Protein AF-K1S8T1-F1 (afdb_monomer)

InterPro domains:
  IPR017853 Glycoside hydrolase superfamily [SSF51445] (27-62)
  IPR036962 Glycoside hydrolase, family 3, N-terminal domain superfamily [G3DSA:3.20.20.300] (21-73)

Sequence (73 aa):
MKKLTFISCLLLSGCLAGAMAANKKQPIYKDAKAPIEERVNDLVSRMTLEEKVQQLNQYTLGRNNNENNRGEE

Foldseek 3Di:
DVVVVVVVVVVVVVPPPPPPPPPPPDQPLPPPPDDPVSNVVSVVVPDDPVRVVVVVDDDDDDDPPPPVPPPDD

Secondary structure (DSSP, 8-state):
-HHHHHHHHHHHHGGGTT------PPPGGG-TTS-HHHHHHHHHHHS-HHHHHHHT-----S----GGGS---

Structure (mmCIF, N/CA/C/O backbone):
data_AF-K1S8T1-F1
#
_entry.id   AF-K1S8T1-F1
#
loop_
_atom_site.group_PDB
_atom_site.id
_atom_site.type_symbol
_atom_site.label_atom_id
_atom_site.label_alt_id
_atom_site.label_comp_id
_atom_site.label_asym_id
_atom_site.label_entity_id
_atom_site.label_seq_id
_atom_site.pdbx_PDB_ins_code
_atom_site.Cartn_x
_atom_site.Cartn_y
_atom_site.Cartn_z
_atom_site.occupancy
_atom_site.B_iso_or_equiv
_atom_site.auth_seq_id
_atom_site.auth_comp_id
_atom_site.auth_asym_id
_atom_site.auth_atom_id
_atom_site.pdbx_PDB_model_num
ATOM 1 N N . MET A 1 1 ? -12.783 -15.550 59.769 1.00 52.06 1 MET A N 1
ATOM 2 C CA . MET A 1 1 ? -13.681 -14.912 58.776 1.00 52.06 1 MET A CA 1
ATOM 3 C C . MET A 1 1 ? -13.137 -13.591 58.230 1.00 52.06 1 MET A C 1
ATOM 5 O O . MET A 1 1 ? -13.062 -13.474 57.022 1.00 52.06 1 MET A O 1
ATOM 9 N N . LYS A 1 2 ? -12.644 -12.655 59.062 1.00 48.09 2 LYS A N 1
ATOM 10 C CA . LYS A 1 2 ? -12.089 -11.356 58.607 1.00 48.09 2 LYS A CA 1
ATOM 11 C C . LYS A 1 2 ? -10.900 -11.466 57.628 1.00 48.09 2 LYS A C 1
ATOM 13 O O . LYS A 1 2 ? -10.834 -10.725 56.661 1.00 48.09 2 LYS A O 1
ATOM 18 N N . LYS A 1 3 ? -9.992 -12.436 57.831 1.00 49.53 3 LYS A N 1
ATOM 19 C CA . LYS A 1 3 ? -8.826 -12.672 56.948 1.00 49.53 3 LYS A CA 1
ATOM 20 C C . LYS A 1 3 ? -9.207 -13.157 55.539 1.00 49.53 3 LYS A C 1
ATOM 22 O O . LYS A 1 3 ? -8.495 -12.862 54.590 1.00 49.53 3 LYS A O 1
ATOM 27 N N . LEU A 1 4 ? -10.339 -13.855 55.405 1.00 52.97 4 LEU A N 1
ATOM 28 C CA . LEU A 1 4 ? -10.839 -14.350 54.116 1.00 52.97 4 LEU A CA 1
ATOM 29 C C . LEU A 1 4 ? -11.499 -13.219 53.308 1.00 52.97 4 LEU A C 1
ATOM 31 O O . LEU A 1 4 ? -11.402 -13.183 52.086 1.00 52.97 4 LEU A O 1
ATOM 35 N N . THR A 1 5 ? -12.084 -12.237 54.002 1.00 56.22 5 THR A N 1
ATOM 36 C CA . THR A 1 5 ? -12.633 -11.009 53.409 1.00 56.22 5 THR A CA 1
ATOM 37 C C . THR A 1 5 ? -11.532 -10.092 52.857 1.00 56.22 5 THR A C 1
ATOM 39 O O . THR A 1 5 ? -11.705 -9.512 51.791 1.00 56.22 5 THR A O 1
ATOM 42 N N . PHE A 1 6 ? -10.371 -10.010 53.522 1.00 54.25 6 PHE A N 1
ATOM 43 C CA . PHE A 1 6 ? -9.228 -9.211 53.049 1.00 54.25 6 PHE A CA 1
ATOM 44 C C . PHE A 1 6 ? -8.589 -9.752 51.758 1.00 54.25 6 PHE A C 1
ATOM 46 O O . PHE A 1 6 ? -8.181 -8.964 50.909 1.00 54.25 6 PHE A O 1
ATOM 53 N N . ILE A 1 7 ? -8.541 -11.077 51.576 1.00 59.06 7 ILE A N 1
ATOM 54 C CA . ILE A 1 7 ? -7.996 -11.707 50.357 1.00 59.06 7 ILE A CA 1
ATOM 55 C C . ILE A 1 7 ? -8.934 -11.484 49.159 1.00 59.06 7 ILE A C 1
ATOM 57 O O . ILE A 1 7 ? -8.468 -11.225 48.053 1.00 59.06 7 ILE A O 1
ATOM 61 N N . SER A 1 8 ? -10.250 -11.495 49.391 1.00 56.69 8 SER A N 1
ATOM 62 C CA . SER A 1 8 ? -11.258 -11.190 48.365 1.00 56.69 8 SER A CA 1
ATOM 63 C C . SER A 1 8 ? -11.126 -9.756 47.824 1.00 56.69 8 SER A C 1
ATOM 65 O O . SER A 1 8 ? -11.110 -9.550 46.612 1.00 56.69 8 SER A O 1
ATOM 67 N N . CYS A 1 9 ? -10.911 -8.763 48.699 1.00 56.06 9 CYS A N 1
ATOM 68 C CA . CYS A 1 9 ? -10.686 -7.374 48.272 1.00 56.06 9 CYS A CA 1
ATOM 69 C C . CYS A 1 9 ? -9.373 -7.178 47.495 1.00 56.06 9 CYS A C 1
ATOM 71 O O . CYS A 1 9 ? -9.317 -6.344 46.592 1.00 56.06 9 CYS A O 1
ATOM 73 N N . LEU A 1 10 ? -8.322 -7.939 47.819 1.00 56.22 10 LEU A N 1
ATOM 74 C CA . LEU A 1 10 ? -7.031 -7.829 47.134 1.00 56.22 10 LEU A CA 1
ATOM 75 C C . LEU A 1 10 ? -7.068 -8.451 45.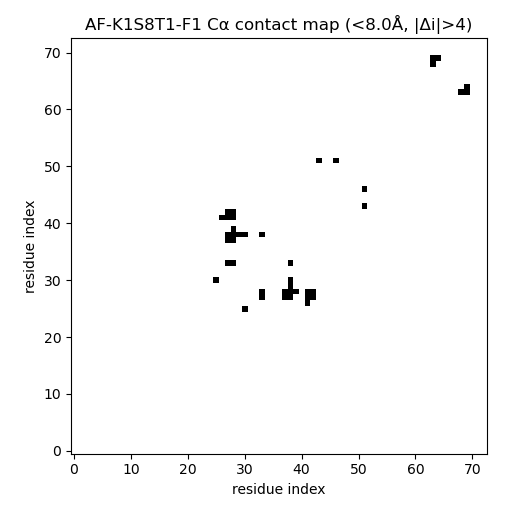726 1.00 56.22 10 LEU A C 1
ATOM 77 O O . LEU A 1 10 ? -6.440 -7.927 44.809 1.00 56.22 10 LEU A O 1
ATOM 81 N N . LEU A 1 11 ? -7.859 -9.512 45.534 1.00 56.78 11 LEU A N 1
ATOM 82 C CA . LEU A 1 11 ? -8.073 -10.143 44.228 1.00 56.78 11 LEU A CA 1
ATOM 83 C C . LEU A 1 11 ? -8.979 -9.310 43.306 1.00 56.78 11 LEU A C 1
ATOM 85 O O . LEU A 1 11 ? -8.721 -9.255 42.107 1.00 56.78 11 LEU A O 1
ATOM 89 N N . LEU A 1 12 ? -9.977 -8.596 43.846 1.00 54.94 12 LEU A N 1
ATOM 90 C CA . LEU A 1 12 ? -10.815 -7.686 43.050 1.00 54.94 12 LEU A CA 1
ATOM 91 C C . LEU A 1 12 ? -10.054 -6.447 42.542 1.00 54.94 12 LEU A C 1
ATOM 93 O O . LEU A 1 12 ? -10.378 -5.927 41.476 1.00 54.94 12 LEU A O 1
ATOM 97 N N . SER A 1 13 ? -9.033 -5.983 43.269 1.00 56.31 13 SER A N 1
ATOM 98 C CA . SER A 1 13 ? -8.246 -4.799 42.883 1.00 56.31 13 SER A CA 1
ATOM 99 C C . SER A 1 13 ? -7.244 -5.079 41.746 1.00 56.31 13 SER A C 1
ATOM 101 O O . SER A 1 13 ? -6.870 -4.177 40.999 1.00 56.31 13 SER A O 1
ATOM 103 N N . GLY A 1 14 ? -6.839 -6.342 41.556 1.00 55.62 14 GLY A N 1
ATOM 104 C CA . GLY A 1 14 ? -5.907 -6.748 40.494 1.00 55.62 14 GLY A CA 1
ATOM 105 C C . GLY A 1 14 ? -6.518 -6.809 39.087 1.00 55.62 14 GLY A C 1
ATOM 106 O O . GLY A 1 14 ? -5.784 -6.801 38.101 1.00 55.62 14 GLY A O 1
ATOM 107 N N . CYS A 1 15 ? -7.850 -6.835 38.963 1.00 55.03 15 CYS A N 1
ATOM 108 C CA . CYS A 1 15 ? -8.532 -6.987 37.673 1.00 55.03 15 CYS A CA 1
ATOM 109 C C . CYS A 1 15 ? -8.622 -5.695 36.840 1.00 55.03 15 CYS A C 1
ATOM 111 O O . CYS A 1 15 ? -8.912 -5.772 35.648 1.00 55.03 15 CYS A O 1
ATOM 113 N N . LEU A 1 16 ? -8.363 -4.516 37.417 1.00 53.16 16 LEU A N 1
ATOM 114 C CA . LEU A 1 16 ? -8.527 -3.236 36.709 1.00 53.16 16 LEU A CA 1
ATOM 115 C C . LEU A 1 16 ? -7.266 -2.732 35.984 1.00 53.16 16 LEU A C 1
ATOM 117 O O . LEU A 1 16 ? -7.355 -1.791 35.200 1.00 53.16 16 LEU A O 1
ATOM 121 N N . ALA A 1 17 ? -6.102 -3.355 36.192 1.00 56.44 17 ALA A N 1
ATOM 122 C CA . ALA A 1 17 ? -4.837 -2.891 35.608 1.00 56.44 17 ALA A CA 1
ATOM 123 C C . ALA A 1 17 ? -4.581 -3.375 34.160 1.00 56.44 17 ALA A C 1
ATOM 125 O O . ALA A 1 17 ? -3.615 -2.947 33.535 1.00 56.44 17 ALA A O 1
ATOM 126 N N . GLY A 1 18 ? -5.424 -4.260 33.611 1.00 57.44 18 GLY A N 1
ATOM 127 C CA . GLY A 1 18 ? -5.174 -4.935 32.328 1.00 57.44 18 GLY A CA 1
ATOM 128 C C . GLY A 1 18 ? -5.813 -4.316 31.076 1.00 57.44 18 GLY A C 1
ATOM 129 O O . GLY A 1 18 ? -5.598 -4.833 29.984 1.00 57.44 18 GLY A O 1
ATOM 130 N N . ALA A 1 19 ? -6.610 -3.248 31.190 1.00 58.31 19 ALA A N 1
ATOM 131 C CA . ALA A 1 19 ? -7.534 -2.837 30.119 1.00 58.31 19 ALA A CA 1
ATOM 132 C C . ALA A 1 19 ? -7.209 -1.498 29.427 1.00 58.31 19 ALA A C 1
ATOM 134 O O . ALA A 1 19 ? -8.102 -0.873 28.863 1.00 58.31 19 ALA A O 1
ATOM 135 N N . MET A 1 20 ? -5.951 -1.049 29.434 1.00 60.28 20 MET A N 1
ATOM 136 C CA . MET A 1 20 ? -5.537 0.176 28.725 1.00 60.28 20 MET A CA 1
ATOM 137 C C . MET A 1 20 ? -4.567 -0.130 27.579 1.00 60.28 20 MET A C 1
ATOM 139 O O . MET A 1 20 ? -3.555 0.543 27.399 1.00 60.28 20 MET A O 1
ATOM 143 N N . ALA A 1 21 ? -4.864 -1.149 26.770 1.00 64.56 21 ALA A N 1
ATOM 144 C CA . ALA A 1 21 ? -4.283 -1.217 25.436 1.00 64.56 21 ALA A CA 1
ATOM 145 C C . ALA A 1 21 ? -4.975 -0.137 24.597 1.00 64.56 21 ALA A C 1
ATOM 147 O O . ALA A 1 21 ? -6.123 -0.304 24.187 1.00 64.56 21 ALA A O 1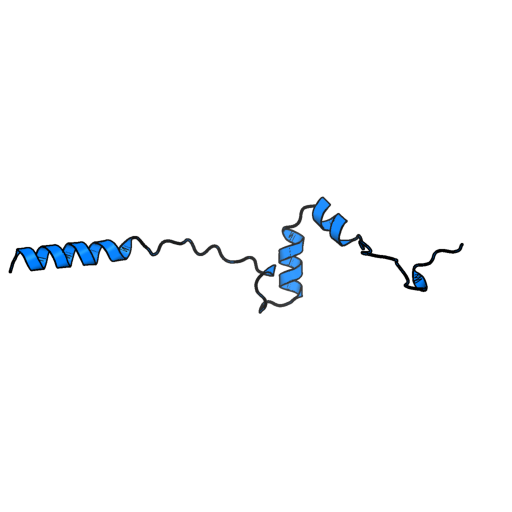
ATOM 148 N N . ALA A 1 22 ? -4.307 1.002 24.399 1.00 63.31 22 ALA A N 1
ATOM 149 C CA . ALA A 1 22 ? -4.791 2.051 23.514 1.00 63.31 22 ALA A CA 1
ATOM 150 C C . ALA A 1 22 ? -5.139 1.419 22.161 1.00 63.31 22 ALA A C 1
ATOM 152 O O . ALA A 1 22 ? -4.256 0.926 21.455 1.00 63.31 22 ALA A O 1
ATOM 153 N N . ASN A 1 23 ? -6.430 1.399 21.823 1.00 62.22 23 ASN A N 1
ATOM 154 C CA . ASN A 1 23 ? -6.914 0.900 20.547 1.00 62.22 23 ASN A CA 1
ATOM 155 C C . ASN A 1 23 ? -6.438 1.872 19.461 1.00 62.22 23 ASN A C 1
ATOM 157 O O . ASN A 1 23 ? -7.152 2.802 19.085 1.00 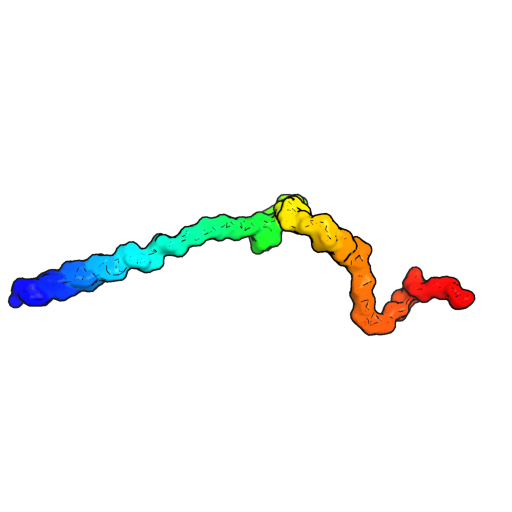62.22 23 ASN A O 1
ATOM 161 N N . LYS A 1 24 ? -5.185 1.727 19.009 1.00 70.56 24 LYS A N 1
ATOM 162 C CA . LYS A 1 24 ? -4.696 2.439 17.832 1.00 70.56 24 LYS A CA 1
ATOM 163 C C . LYS A 1 24 ? -5.594 2.006 16.688 1.00 70.56 24 LYS A C 1
ATOM 165 O O . LYS A 1 24 ? -5.505 0.867 16.230 1.00 70.56 24 LYS A O 1
ATOM 170 N N . LYS A 1 25 ? -6.474 2.919 16.267 1.00 80.94 25 LYS A N 1
ATOM 171 C CA . LYS A 1 25 ? -7.346 2.732 15.112 1.00 80.94 25 LYS A CA 1
ATOM 172 C C . LYS A 1 25 ? -6.467 2.245 13.960 1.00 80.94 25 LYS A C 1
ATOM 174 O O . LYS A 1 25 ? -5.497 2.916 13.602 1.00 80.94 25 LYS A O 1
ATOM 179 N N . GLN A 1 26 ? -6.747 1.040 13.467 1.00 89.88 26 GLN A N 1
ATOM 180 C CA . GLN A 1 26 ? -5.984 0.467 12.363 1.00 89.88 26 GLN A CA 1
ATOM 181 C C . GLN A 1 26 ? -6.091 1.406 11.149 1.00 89.88 26 GLN A C 1
ATOM 183 O O . GLN A 1 26 ? -7.157 1.992 10.940 1.00 89.88 26 GLN A O 1
ATOM 188 N N . PRO A 1 27 ? -5.011 1.585 10.367 1.00 95.62 27 PRO A N 1
ATOM 189 C CA . PRO A 1 27 ? -5.082 2.310 9.102 1.00 95.62 27 PRO A CA 1
ATOM 190 C C . PRO A 1 27 ? -6.159 1.717 8.186 1.00 95.62 27 PRO A C 1
ATOM 192 O O . PRO A 1 27 ? -6.324 0.496 8.153 1.00 95.62 27 PRO A O 1
ATOM 195 N N . ILE A 1 28 ? -6.854 2.562 7.421 1.00 97.69 28 ILE A N 1
ATOM 196 C CA . ILE A 1 28 ? -7.951 2.142 6.535 1.00 97.69 28 ILE A CA 1
ATOM 197 C C . ILE A 1 28 ? -7.434 1.164 5.479 1.00 97.69 28 ILE A C 1
ATOM 199 O O . ILE A 1 28 ? -8.098 0.172 5.200 1.00 97.69 28 ILE A O 1
ATOM 203 N N . TYR A 1 29 ? -6.215 1.354 4.958 1.00 98.06 29 TYR A N 1
ATOM 204 C CA . TYR A 1 29 ? -5.655 0.448 3.949 1.00 98.06 29 TYR A CA 1
ATOM 205 C C . TYR A 1 29 ? -5.535 -1.018 4.419 1.00 98.06 29 TYR A C 1
ATOM 207 O O . TYR A 1 29 ? -5.530 -1.930 3.582 1.00 98.06 29 TYR A O 1
ATOM 215 N N . LYS A 1 30 ? -5.473 -1.252 5.744 1.00 96.81 30 LYS A N 1
ATOM 216 C CA . LYS A 1 30 ? -5.446 -2.587 6.369 1.00 96.81 30 LYS A CA 1
ATOM 217 C C . LYS A 1 30 ? -6.832 -3.181 6.624 1.00 96.81 30 LYS A C 1
ATOM 219 O O . LYS A 1 30 ? -6.920 -4.371 6.920 1.00 96.81 30 LYS A O 1
ATOM 224 N N . ASP A 1 31 ? -7.898 -2.394 6.524 1.00 97.06 31 ASP A N 1
ATOM 225 C CA . ASP A 1 31 ? -9.260 -2.901 6.647 1.00 97.06 31 ASP A CA 1
ATOM 226 C C . ASP A 1 31 ? -9.700 -3.546 5.328 1.00 97.06 31 ASP A C 1
ATOM 228 O O . ASP A 1 31 ? -9.963 -2.872 4.335 1.00 97.06 31 ASP A O 1
ATOM 232 N N . ALA A 1 32 ? -9.797 -4.876 5.317 1.00 96.50 32 ALA A N 1
ATOM 233 C CA . ALA A 1 32 ? -10.231 -5.631 4.145 1.00 96.50 32 ALA A CA 1
ATOM 234 C C . ALA A 1 32 ? -11.702 -5.379 3.758 1.00 96.50 32 ALA A C 1
ATOM 236 O O . ALA A 1 32 ? -12.096 -5.747 2.653 1.00 96.50 32 ALA A O 1
ATOM 237 N N . LYS A 1 33 ? -12.510 -4.778 4.645 1.00 97.25 33 LYS A N 1
ATOM 238 C CA . LYS A 1 33 ? -13.926 -4.463 4.396 1.00 97.25 33 LYS A CA 1
ATOM 239 C C . LYS A 1 33 ? -14.142 -3.068 3.802 1.00 97.25 33 LYS A C 1
ATOM 241 O O . LYS A 1 33 ? -15.240 -2.799 3.322 1.00 97.25 33 LYS A O 1
ATOM 246 N N . ALA A 1 34 ? -13.139 -2.190 3.846 1.00 97.75 34 ALA A N 1
ATOM 247 C CA . ALA A 1 34 ? -13.245 -0.840 3.302 1.00 97.75 34 ALA A CA 1
ATOM 248 C C . ALA A 1 34 ? -13.238 -0.846 1.754 1.00 97.75 34 ALA A C 1
ATOM 250 O O . ALA A 1 34 ? -12.595 -1.718 1.152 1.00 97.75 34 ALA A O 1
ATOM 251 N N . PRO A 1 35 ? -13.907 0.121 1.090 1.00 98.50 35 PRO A N 1
ATOM 252 C CA . PRO A 1 35 ? -13.846 0.278 -0.362 1.00 98.50 35 PRO A CA 1
ATOM 253 C C . PRO A 1 35 ? -12.406 0.394 -0.874 1.00 98.50 35 PRO A C 1
ATOM 255 O O . PRO A 1 35 ? -11.551 1.000 -0.229 1.00 98.50 35 PRO A O 1
ATOM 258 N N . ILE A 1 36 ? -12.132 -0.163 -2.057 1.00 98.25 36 ILE A N 1
ATOM 259 C CA . ILE A 1 36 ? -10.774 -0.189 -2.625 1.00 98.25 36 ILE A CA 1
ATOM 260 C C . ILE A 1 36 ? -10.191 1.220 -2.767 1.00 98.25 36 ILE A C 1
ATOM 262 O O . ILE A 1 36 ? -9.069 1.443 -2.322 1.00 98.25 36 ILE A O 1
ATOM 266 N N . GLU A 1 37 ? -10.958 2.174 -3.294 1.00 98.69 37 GLU A N 1
ATOM 267 C CA . GLU A 1 37 ? -10.501 3.560 -3.462 1.00 98.69 37 GLU A CA 1
ATOM 268 C C . GLU A 1 37 ? -10.101 4.211 -2.133 1.00 98.69 37 GLU A C 1
ATOM 270 O O . GLU A 1 37 ? -9.086 4.900 -2.046 1.00 98.69 37 GLU A O 1
ATOM 275 N N . GLU A 1 38 ? -10.844 3.952 -1.057 1.00 98.50 38 GLU A N 1
ATOM 276 C CA . GLU A 1 38 ? -10.501 4.469 0.271 1.00 98.50 38 GLU A CA 1
ATOM 277 C C . GLU A 1 38 ? -9.204 3.847 0.798 1.00 98.50 38 GLU A C 1
ATOM 279 O O . GLU A 1 38 ? -8.359 4.546 1.362 1.00 98.50 38 GLU A O 1
ATOM 284 N N . ARG A 1 39 ? -9.003 2.545 0.566 1.00 98.62 39 ARG A N 1
ATOM 285 C CA . ARG A 1 39 ? -7.774 1.840 0.950 1.00 98.62 39 ARG A CA 1
ATOM 286 C C . ARG A 1 39 ? -6.561 2.340 0.167 1.00 98.62 39 ARG A C 1
ATOM 288 O O . ARG A 1 39 ? -5.499 2.521 0.761 1.00 98.62 39 ARG A O 1
ATOM 295 N N . VAL A 1 40 ? -6.712 2.573 -1.138 1.00 98.44 40 VAL A N 1
ATOM 296 C CA . VAL A 1 40 ? -5.654 3.110 -2.007 1.00 98.44 40 VAL A CA 1
ATOM 297 C C . VAL A 1 40 ? -5.289 4.528 -1.580 1.00 98.44 40 VAL A C 1
ATOM 299 O O . VAL A 1 40 ? -4.113 4.804 -1.350 1.00 98.44 40 VAL A O 1
ATOM 302 N N . ASN A 1 41 ? -6.278 5.405 -1.393 1.00 98.62 41 ASN A N 1
ATOM 303 C CA . ASN A 1 41 ? -6.040 6.785 -0.973 1.00 98.62 41 ASN A CA 1
ATOM 304 C C . ASN A 1 41 ? -5.357 6.863 0.403 1.00 98.62 41 ASN A C 1
ATOM 306 O O . ASN A 1 41 ? -4.390 7.611 0.575 1.00 98.62 41 ASN A O 1
ATOM 310 N N . ASP A 1 42 ? -5.795 6.055 1.375 1.00 98.50 42 ASP A N 1
ATOM 311 C CA . ASP A 1 42 ? -5.149 5.990 2.691 1.00 98.50 42 ASP A CA 1
ATOM 312 C C . ASP A 1 42 ? -3.709 5.465 2.592 1.00 98.50 42 ASP A C 1
ATOM 314 O O . ASP A 1 42 ? -2.821 6.041 3.216 1.00 98.50 42 ASP A O 1
ATOM 318 N N . LEU A 1 43 ? -3.435 4.434 1.782 1.00 98.31 43 LEU A N 1
ATOM 319 C CA . LEU A 1 43 ? -2.077 3.909 1.610 1.00 98.31 43 LEU A CA 1
ATOM 320 C C . LEU A 1 43 ? -1.154 4.926 0.928 1.00 98.31 43 LEU A C 1
ATOM 322 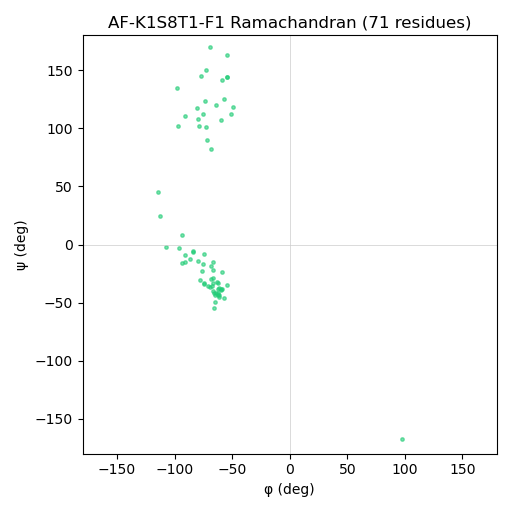O O . LEU A 1 43 ? -0.115 5.278 1.482 1.00 98.31 43 LEU A O 1
ATOM 326 N N . VAL A 1 44 ? -1.541 5.438 -0.242 1.00 98.31 44 VAL A N 1
ATOM 327 C CA . VAL A 1 44 ? -0.712 6.351 -1.045 1.00 98.31 44 VAL A CA 1
ATOM 328 C C . VAL A 1 44 ? -0.432 7.660 -0.300 1.00 98.31 44 VAL A C 1
ATOM 330 O O . VAL A 1 44 ? 0.657 8.222 -0.434 1.00 98.31 44 VAL A O 1
ATOM 333 N N . SER A 1 45 ? -1.367 8.148 0.525 1.00 98.25 45 SER A N 1
ATOM 334 C CA . SER A 1 45 ? -1.142 9.350 1.346 1.00 98.25 45 SER A CA 1
ATOM 335 C C . SER A 1 45 ? -0.073 9.163 2.430 1.00 98.25 45 SER A C 1
ATOM 337 O O . SER A 1 45 ? 0.520 10.144 2.874 1.00 98.25 45 SER A O 1
ATOM 339 N N . ARG A 1 46 ? 0.203 7.917 2.836 1.00 98.12 46 ARG A N 1
ATOM 340 C CA . ARG A 1 46 ? 1.181 7.568 3.879 1.00 98.12 46 ARG A CA 1
ATOM 341 C C . ARG A 1 46 ? 2.569 7.243 3.336 1.00 98.12 46 ARG A C 1
ATOM 343 O O . ARG A 1 46 ? 3.506 7.202 4.127 1.00 98.12 46 ARG A O 1
ATOM 350 N N . MET A 1 47 ? 2.688 6.991 2.035 1.00 98.50 47 MET A N 1
ATOM 351 C CA . MET A 1 47 ? 3.954 6.616 1.408 1.00 98.50 47 MET A CA 1
ATOM 352 C C . MET A 1 47 ? 4.873 7.822 1.220 1.00 98.50 47 MET A C 1
ATOM 354 O O . MET A 1 47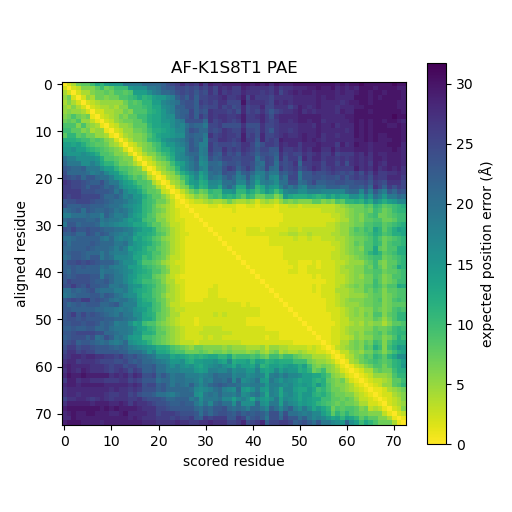 ? 4.414 8.916 0.863 1.00 98.50 47 MET A O 1
ATOM 358 N N . THR A 1 48 ? 6.176 7.601 1.362 1.00 98.56 48 THR A N 1
ATOM 359 C CA . THR A 1 48 ? 7.186 8.568 0.924 1.00 98.56 48 THR A CA 1
ATOM 360 C C . THR A 1 48 ? 7.236 8.651 -0.604 1.00 98.56 48 THR A C 1
ATOM 362 O O . THR A 1 48 ? 6.619 7.857 -1.323 1.00 98.56 48 THR A O 1
ATOM 365 N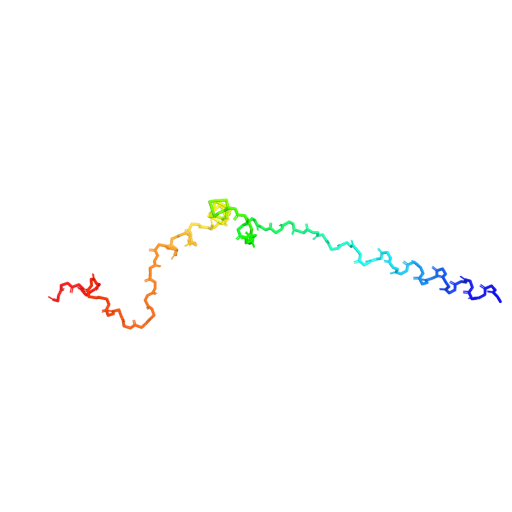 N . LEU A 1 49 ? 7.960 9.640 -1.132 1.00 98.12 49 LEU A N 1
ATOM 366 C CA . LEU A 1 49 ? 8.159 9.751 -2.575 1.00 98.12 49 LEU A CA 1
ATOM 367 C C . LEU A 1 49 ? 8.917 8.531 -3.120 1.00 98.12 49 LEU A C 1
ATOM 369 O O . LEU A 1 49 ? 8.540 7.986 -4.153 1.00 98.12 49 LEU A O 1
ATOM 373 N N . GLU A 1 50 ? 9.941 8.076 -2.404 1.00 97.94 50 GLU A N 1
ATOM 374 C CA . GLU A 1 50 ? 10.769 6.927 -2.768 1.00 97.94 50 GLU A CA 1
ATOM 375 C C . GLU A 1 50 ? 9.934 5.645 -2.846 1.00 97.94 50 GLU A C 1
ATOM 377 O O . GLU A 1 50 ? 10.019 4.909 -3.829 1.00 97.94 50 GLU A O 1
ATOM 382 N N . GLU A 1 51 ? 9.068 5.405 -1.858 1.00 97.75 51 GLU A N 1
ATOM 383 C CA . GLU A 1 51 ? 8.165 4.250 -1.852 1.00 97.75 51 GLU A CA 1
ATOM 384 C C . GLU A 1 51 ? 7.183 4.296 -3.034 1.00 97.75 51 GLU A C 1
ATOM 386 O O . GLU A 1 51 ? 6.906 3.266 -3.650 1.00 97.75 51 GLU A O 1
ATOM 391 N N . LYS A 1 52 ? 6.677 5.485 -3.396 1.00 96.94 52 LYS A N 1
ATOM 392 C CA . LYS A 1 52 ? 5.806 5.660 -4.575 1.00 96.94 52 LYS A CA 1
ATOM 393 C C . LYS A 1 52 ? 6.547 5.357 -5.871 1.00 96.94 52 LYS A C 1
ATOM 395 O O . LYS A 1 52 ? 6.011 4.652 -6.719 1.00 96.94 52 LYS A O 1
ATOM 400 N N . VAL A 1 53 ? 7.783 5.839 -6.010 1.00 96.38 53 VAL A N 1
ATOM 401 C CA . VAL A 1 53 ? 8.633 5.553 -7.176 1.00 96.38 53 VAL A CA 1
ATOM 402 C C . VAL A 1 53 ? 8.878 4.048 -7.312 1.00 96.38 53 VAL A C 1
ATOM 404 O O . VAL A 1 53 ? 8.840 3.522 -8.421 1.00 96.38 53 VAL A O 1
ATOM 407 N N . GLN A 1 54 ? 9.055 3.324 -6.204 1.00 94.31 54 GLN A N 1
ATOM 408 C CA . GLN A 1 54 ? 9.241 1.871 -6.240 1.00 94.31 54 GLN A CA 1
ATOM 409 C C . GLN A 1 54 ? 8.027 1.106 -6.787 1.00 94.31 54 GLN A C 1
ATOM 411 O O . GLN A 1 54 ? 8.225 0.090 -7.448 1.00 94.31 54 GLN A O 1
ATOM 416 N N . GLN A 1 55 ? 6.796 1.585 -6.573 1.00 95.31 55 GLN A N 1
ATOM 417 C CA . GLN A 1 55 ? 5.586 0.940 -7.115 1.00 95.31 55 GLN A CA 1
ATOM 418 C C . GLN A 1 55 ? 5.472 1.040 -8.642 1.00 95.31 55 GLN A C 1
ATOM 420 O O . GLN A 1 55 ? 4.729 0.275 -9.249 1.00 95.31 55 GLN A O 1
ATOM 425 N N . LEU A 1 56 ? 6.199 1.971 -9.267 1.00 94.38 56 LEU A N 1
ATOM 426 C CA . LEU A 1 56 ? 6.210 2.151 -10.721 1.00 94.38 56 LEU A CA 1
ATOM 427 C C . LEU A 1 56 ? 7.198 1.211 -11.424 1.00 94.38 56 LEU A C 1
ATOM 429 O O . LEU A 1 56 ? 7.244 1.173 -12.652 1.00 94.38 56 LEU A O 1
ATOM 433 N N . ASN A 1 57 ? 7.983 0.448 -10.661 1.00 86.50 57 ASN A N 1
ATOM 434 C CA . ASN A 1 57 ? 8.930 -0.515 -11.199 1.00 86.50 57 ASN A CA 1
ATOM 435 C C . ASN A 1 57 ? 8.335 -1.924 -11.185 1.00 86.50 57 ASN A C 1
ATOM 437 O O . ASN A 1 57 ? 7.835 -2.394 -10.165 1.00 86.50 57 ASN A O 1
ATOM 441 N N . GLN A 1 58 ? 8.487 -2.649 -12.292 1.00 80.19 58 GLN A N 1
ATOM 442 C CA . GLN A 1 58 ? 8.213 -4.081 -12.333 1.00 80.19 58 GLN A CA 1
ATOM 443 C C . GLN A 1 58 ? 9.521 -4.850 -12.153 1.00 80.19 58 GLN A C 1
ATOM 445 O O . GLN A 1 58 ? 10.314 -4.992 -13.085 1.00 80.19 58 GLN A O 1
ATOM 450 N N . TYR A 1 59 ? 9.755 -5.363 -10.946 1.00 73.69 59 TYR A N 1
ATOM 451 C CA . TYR A 1 59 ? 10.898 -6.237 -10.718 1.00 73.69 59 TYR A CA 1
ATOM 452 C C . TYR A 1 59 ? 10.594 -7.616 -11.302 1.00 73.69 5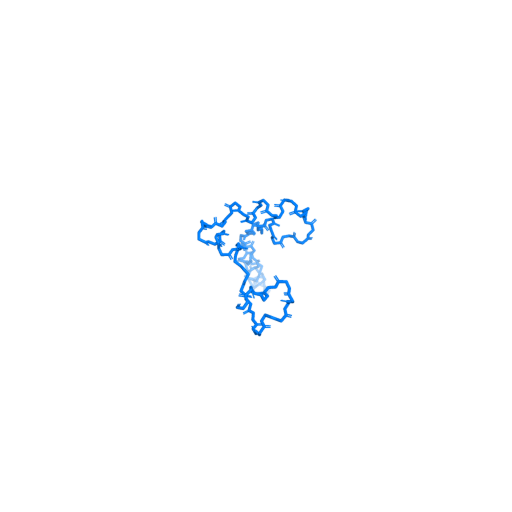9 TYR A C 1
ATOM 454 O O . TYR A 1 59 ? 9.708 -8.324 -10.822 1.00 73.69 59 TYR A O 1
ATOM 462 N N . THR A 1 60 ? 11.306 -8.000 -12.361 1.00 71.31 60 THR A N 1
ATOM 463 C CA . THR A 1 60 ? 11.126 -9.338 -12.930 1.00 71.31 60 THR A CA 1
ATOM 464 C C . THR A 1 60 ? 11.920 -10.329 -12.091 1.00 71.31 60 THR A C 1
ATOM 466 O O . THR A 1 60 ? 13.143 -10.238 -12.013 1.00 71.31 60 THR A O 1
ATOM 469 N N . LEU A 1 61 ? 11.238 -11.281 -11.457 1.00 71.00 61 LEU A N 1
ATOM 470 C CA . LEU A 1 61 ? 11.903 -12.411 -10.818 1.00 71.00 61 LEU A CA 1
ATOM 471 C C . LEU A 1 61 ? 12.004 -13.557 -11.834 1.00 71.00 61 LEU A C 1
ATOM 473 O O . LEU A 1 61 ? 10.996 -14.156 -12.199 1.00 71.00 61 LEU A O 1
ATOM 477 N N . GLY A 1 62 ? 13.219 -13.856 -12.296 1.00 75.38 62 GLY A N 1
ATOM 478 C CA . GLY A 1 62 ? 13.473 -14.881 -13.315 1.00 75.38 62 GLY A CA 1
ATOM 479 C C . GLY A 1 62 ? 13.618 -14.315 -14.733 1.00 75.38 62 GLY A C 1
ATOM 480 O O . GLY A 1 62 ? 13.796 -13.114 -14.925 1.00 75.38 62 GLY A O 1
ATOM 481 N N . ARG A 1 63 ? 13.596 -15.193 -15.746 1.00 74.19 63 ARG A N 1
ATOM 482 C CA . ARG A 1 63 ? 13.689 -14.768 -17.152 1.00 74.19 63 ARG A CA 1
ATOM 483 C C . ARG A 1 63 ? 12.368 -14.136 -17.587 1.00 74.19 63 ARG A C 1
ATOM 485 O O . ARG A 1 63 ? 11.334 -14.793 -17.517 1.00 74.19 63 ARG A O 1
ATOM 492 N N . ASN A 1 64 ? 12.420 -12.897 -18.075 1.00 72.62 64 ASN A N 1
ATOM 493 C CA . ASN A 1 64 ? 11.281 -12.236 -18.708 1.00 72.62 64 ASN A CA 1
ATOM 494 C C . ASN A 1 64 ? 11.035 -12.872 -20.086 1.00 72.62 64 ASN A C 1
ATOM 496 O O . ASN A 1 64 ? 11.640 -12.477 -21.076 1.00 72.62 64 ASN A O 1
ATOM 500 N N . ASN A 1 65 ? 10.211 -13.916 -20.129 1.00 75.06 65 ASN A N 1
ATOM 501 C CA . ASN A 1 65 ? 9.862 -14.642 -21.351 1.00 75.06 65 ASN A CA 1
ATOM 502 C C . ASN A 1 65 ? 8.572 -14.127 -22.007 1.00 75.06 65 ASN A C 1
ATOM 504 O O . ASN A 1 65 ? 8.084 -14.758 -22.941 1.00 75.06 65 ASN A O 1
ATOM 508 N N . ASN A 1 66 ? 8.013 -13.013 -21.524 1.00 76.50 66 ASN A N 1
ATOM 509 C CA . ASN A 1 66 ? 6.904 -12.355 -22.200 1.00 76.50 66 ASN A CA 1
ATOM 510 C C . ASN A 1 66 ? 7.403 -11.864 -23.563 1.00 76.50 66 ASN A C 1
ATOM 512 O O . ASN A 1 66 ? 8.332 -11.058 -23.626 1.00 76.50 66 ASN A O 1
ATOM 516 N N . GLU A 1 67 ? 6.786 -12.357 -24.635 1.00 79.19 67 GLU A N 1
ATOM 517 C CA . GLU A 1 67 ? 7.148 -12.024 -26.015 1.00 79.19 67 GLU A CA 1
ATOM 518 C C . GLU A 1 67 ? 7.155 -10.510 -26.251 1.00 79.19 67 GLU A C 1
ATOM 520 O O . GLU A 1 67 ? 8.059 -10.004 -26.907 1.00 79.19 67 GLU A O 1
ATOM 525 N N . ASN A 1 68 ? 6.247 -9.774 -25.603 1.00 75.50 68 ASN A N 1
ATOM 526 C CA . ASN A 1 68 ? 6.135 -8.318 -25.720 1.00 75.50 68 ASN A CA 1
ATOM 527 C C . ASN A 1 68 ? 7.234 -7.540 -24.965 1.00 75.50 68 ASN A C 1
ATOM 529 O O . ASN A 1 68 ? 7.310 -6.323 -25.097 1.00 75.50 68 ASN A O 1
ATOM 533 N N . ASN A 1 69 ? 8.058 -8.214 -24.153 1.00 7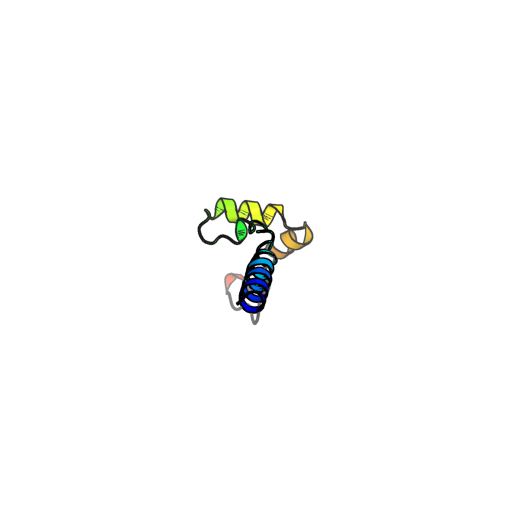6.44 69 ASN A N 1
ATOM 534 C CA . ASN A 1 69 ? 9.153 -7.611 -23.381 1.00 76.44 69 ASN A CA 1
ATOM 535 C C . ASN A 1 69 ? 10.546 -7.954 -23.939 1.00 76.44 69 ASN A C 1
ATOM 537 O O . ASN A 1 69 ? 11.556 -7.515 -23.383 1.00 76.44 69 ASN A O 1
ATOM 541 N N . ARG A 1 70 ? 10.623 -8.765 -24.999 1.00 68.25 70 ARG A N 1
ATOM 542 C CA . ARG A 1 70 ? 11.863 -9.003 -25.740 1.00 68.25 70 ARG A CA 1
ATOM 543 C C . ARG A 1 70 ? 12.053 -7.784 -26.643 1.00 68.25 70 ARG A C 1
ATOM 545 O O . ARG A 1 70 ? 11.329 -7.646 -27.619 1.00 68.25 70 ARG A O 1
ATOM 552 N N . GLY A 1 71 ? 12.931 -6.853 -26.264 1.00 69.25 71 GLY A N 1
ATOM 553 C CA . GLY A 1 71 ? 13.281 -5.722 -27.137 1.00 69.25 71 GLY A CA 1
ATOM 554 C C . GLY A 1 71 ? 13.754 -6.204 -28.515 1.00 69.25 71 GLY A C 1
ATOM 555 O O . GLY A 1 71 ? 14.081 -7.381 -28.668 1.00 69.25 71 GLY A O 1
ATOM 556 N N . GLU A 1 72 ? 13.776 -5.315 -29.511 1.00 72.62 72 GLU A N 1
ATOM 557 C CA .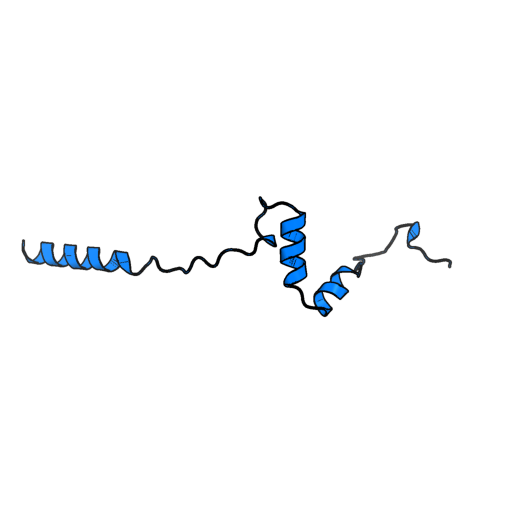 GLU A 1 72 ? 14.376 -5.633 -30.815 1.00 72.62 72 GLU A CA 1
ATOM 558 C C . GLU A 1 72 ? 15.847 -6.042 -30.600 1.00 72.62 72 GLU A C 1
ATOM 560 O O . GLU A 1 72 ? 16.581 -5.334 -29.905 1.00 72.62 72 GLU A O 1
ATOM 565 N N . GLU A 1 73 ? 16.225 -7.227 -31.098 1.00 65.88 73 GLU A N 1
ATOM 566 C CA . GLU A 1 73 ? 17.585 -7.785 -30.981 1.00 65.88 73 GLU A CA 1
ATOM 567 C C . GLU A 1 73 ? 18.616 -6.982 -31.788 1.00 65.88 73 GLU A C 1
ATOM 569 O O . GLU A 1 73 ? 18.296 -6.565 -32.926 1.00 65.88 73 GLU A O 1
#

Radius of gyration: 27.68 Å; Cα contacts (8 Å, |Δi|>4): 21; chains: 1; bounding box: 32×25×90 Å

Nearest PDB structures (foldseek):
  5uyk-assembly1_N  TM=3.583E-01  e=3.076E+00  Escherichia coli K-12

Mean predicted aligned error: 14.0 Å

pLDDT: mean 78.45, std 17.92, range [48.09, 98.69]

Organism: NCBI:txid408170

Solvent-accessible surface area (backbone atoms only — not comparable to full-atom values): 4922 Å² total; per-residue (Å²): 112,72,72,63,53,54,54,53,56,56,58,63,63,64,70,71,78,76,77,79,73,76,79,72,76,72,60,56,52,75,41,88,85,54,59,66,69,56,21,50,53,50,45,62,72,70,50,54,71,68,60,54,57,54,71,75,54,83,83,75,87,71,85,80,76,52,74,92,70,58,69,92,130